Protein AF-A0A3D4PBV2-F1 (afdb_monomer_lite)

Foldseek 3Di:
DDPPDDPPPPPPPPPPDQAQDLVVQLVVVCVVCVVVVHHCPPPVNVCVSNVVSVVVRVVCVVDRD

Radius of gyration: 18.17 Å; chains: 1; bounding box: 43×23×54 Å

Secondary structure (DSSP, 8-state):
-----------------SS--HHHHHHHHHHHHHHTT--TTSTTTTTHHHHHHHHHHHHTTT---

pLDDT: mean 81.78, std 19.19, range [42.81, 98.19]

Sequence (65 aa):
MNPSCNLTNDHEDALPETTVDLEAIQGAVRTILAAVGEDPDRPGLLETPRRVAKMYAEMFSGLKL

Structure (mmCIF, N/CA/C/O backbone):
data_AF-A0A3D4PBV2-F1
#
_entry.id   AF-A0A3D4PBV2-F1
#
loop_
_atom_site.group_PDB
_atom_site.id
_atom_site.type_symbol
_atom_site.label_atom_id
_atom_site.label_alt_id
_atom_site.label_comp_id
_ato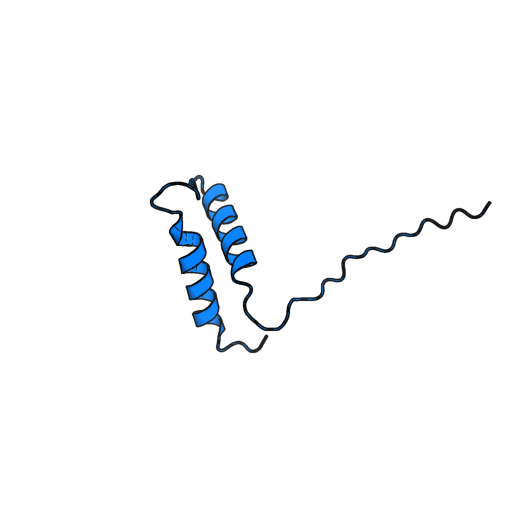m_site.label_asym_id
_atom_site.label_entity_id
_atom_site.label_seq_id
_atom_site.pdbx_PDB_ins_code
_atom_site.Cartn_x
_atom_site.Cartn_y
_atom_site.Cartn_z
_atom_site.occupancy
_atom_site.B_iso_or_equiv
_atom_site.auth_seq_id
_atom_site.auth_comp_id
_atom_site.auth_asym_id
_atom_site.auth_atom_id
_atom_site.pdbx_PDB_model_num
ATOM 1 N N . MET A 1 1 ? -26.632 -18.332 -44.054 1.00 45.75 1 MET A N 1
ATOM 2 C CA . MET A 1 1 ? -26.373 -18.234 -42.604 1.00 45.75 1 MET A CA 1
ATOM 3 C C . MET A 1 1 ? -24.891 -18.477 -42.373 1.00 45.75 1 MET A C 1
ATOM 5 O O . MET A 1 1 ? -24.466 -19.612 -42.510 1.00 45.75 1 MET A O 1
ATOM 9 N N . ASN A 1 2 ? -24.113 -17.433 -42.086 1.00 42.81 2 ASN A N 1
ATOM 10 C CA . ASN A 1 2 ? -22.764 -17.580 -41.533 1.00 42.81 2 ASN A CA 1
ATOM 11 C C . ASN A 1 2 ? -22.861 -17.330 -40.027 1.00 42.81 2 ASN A C 1
ATOM 13 O O . ASN A 1 2 ? -23.250 -16.224 -39.652 1.00 42.81 2 ASN A O 1
ATOM 17 N N . PRO A 1 3 ? -22.522 -18.294 -39.160 1.00 55.62 3 PRO A N 1
ATOM 18 C CA . PRO A 1 3 ? -22.251 -18.013 -37.765 1.00 55.62 3 PRO A CA 1
ATOM 19 C C . PRO A 1 3 ? -20.738 -17.840 -37.597 1.00 55.62 3 PRO A C 1
ATOM 21 O O . PRO A 1 3 ? -20.040 -18.761 -37.182 1.00 55.62 3 PRO A O 1
ATOM 24 N N . SER A 1 4 ? -20.211 -16.665 -37.940 1.00 52.66 4 SER A N 1
ATOM 25 C CA . SER A 1 4 ? -18.872 -16.287 -37.479 1.00 52.66 4 SER A CA 1
ATOM 26 C C . SER A 1 4 ? -19.022 -15.671 -36.095 1.00 52.66 4 SER A C 1
ATOM 28 O O . SER A 1 4 ? -19.357 -14.500 -35.948 1.00 52.66 4 SER A O 1
ATOM 30 N N . CYS A 1 5 ? -18.844 -16.515 -35.080 1.00 46.12 5 CYS A N 1
ATOM 31 C CA . CYS A 1 5 ? -18.614 -16.092 -33.709 1.00 46.12 5 CYS A CA 1
ATOM 32 C C . CYS A 1 5 ? -17.275 -15.342 -33.676 1.00 46.12 5 CYS A C 1
ATOM 34 O O . CYS A 1 5 ? -16.227 -15.938 -33.922 1.00 46.12 5 CYS A O 1
ATOM 36 N N . ASN A 1 6 ? -17.324 -14.031 -33.440 1.00 54.59 6 ASN A N 1
ATOM 37 C CA . ASN A 1 6 ? -16.136 -13.216 -33.224 1.00 54.59 6 ASN A CA 1
ATOM 38 C C . ASN A 1 6 ? -15.726 -13.375 -31.756 1.00 54.59 6 ASN A C 1
ATOM 40 O O . ASN A 1 6 ? -16.317 -12.764 -30.870 1.00 54.59 6 ASN A O 1
ATOM 44 N N . LEU A 1 7 ? -14.743 -14.237 -31.511 1.00 59.94 7 LEU A N 1
ATOM 45 C CA . LEU A 1 7 ? -13.970 -14.253 -30.274 1.00 59.94 7 LEU A CA 1
ATOM 46 C C . LEU A 1 7 ? -12.738 -13.377 -30.515 1.00 59.94 7 LEU A C 1
ATOM 48 O O . LEU A 1 7 ? -11.658 -13.888 -30.803 1.00 59.94 7 LEU A O 1
ATOM 52 N N . THR A 1 8 ? -12.900 -12.056 -30.459 1.00 53.25 8 THR A N 1
ATOM 53 C CA . THR A 1 8 ? -11.752 -11.191 -30.183 1.00 53.25 8 THR A CA 1
ATOM 54 C C . THR A 1 8 ? -11.599 -11.187 -28.672 1.00 53.25 8 THR A C 1
ATOM 56 O O . THR A 1 8 ? -12.338 -10.537 -27.939 1.00 53.25 8 THR A O 1
ATOM 59 N N . ASN A 1 9 ? -10.698 -12.044 -28.195 1.00 56.91 9 ASN A N 1
ATOM 60 C CA . ASN A 1 9 ? -10.127 -11.886 -26.870 1.00 56.91 9 ASN A CA 1
ATOM 61 C C . ASN A 1 9 ? -9.325 -10.586 -26.901 1.00 56.91 9 ASN A C 1
ATOM 63 O O . ASN A 1 9 ? -8.135 -10.594 -27.205 1.00 56.91 9 ASN A O 1
ATOM 67 N N . ASP A 1 10 ? -9.997 -9.483 -26.595 1.00 47.69 10 ASP A N 1
ATOM 68 C CA . ASP A 1 10 ? -9.391 -8.177 -26.351 1.00 47.69 10 ASP A CA 1
ATOM 69 C C . ASP A 1 10 ? -8.798 -8.159 -24.928 1.00 47.69 10 ASP A C 1
ATOM 71 O O . ASP A 1 10 ? -9.132 -7.342 -24.071 1.00 47.69 10 ASP A O 1
ATOM 75 N N . HIS A 1 11 ? -7.936 -9.136 -24.645 1.00 53.50 11 HIS A N 1
ATOM 76 C CA . HIS A 1 11 ? -6.970 -9.057 -23.557 1.00 53.50 11 HIS A CA 1
ATOM 77 C C . HIS A 1 11 ? -5.621 -8.786 -24.200 1.00 53.50 11 HIS A C 1
ATOM 79 O O . HIS A 1 11 ? -4.742 -9.641 -24.282 1.00 53.50 11 HIS A O 1
ATOM 85 N N . GLU A 1 12 ? -5.502 -7.569 -24.727 1.00 52.78 12 GLU A N 1
ATOM 86 C CA . GLU A 1 12 ? -4.206 -6.952 -24.934 1.00 52.78 12 GLU A CA 1
ATOM 87 C C . GLU A 1 12 ? -3.570 -6.796 -23.546 1.00 52.78 12 GLU A C 1
ATOM 89 O O . GLU A 1 12 ? -3.785 -5.804 -22.853 1.00 52.78 12 GLU A O 1
ATOM 94 N N . ASP A 1 13 ? -2.807 -7.813 -23.131 1.00 54.41 13 ASP A N 1
ATOM 95 C CA . ASP A 1 13 ? -1.812 -7.755 -22.052 1.00 54.41 13 ASP A CA 1
ATOM 96 C C . ASP A 1 13 ? -0.672 -6.809 -22.474 1.00 54.41 13 ASP A C 1
ATOM 98 O O . ASP A 1 13 ? 0.501 -7.180 -22.584 1.00 54.41 13 ASP A O 1
ATOM 102 N N . ALA A 1 14 ? -1.023 -5.557 -22.768 1.00 53.19 14 ALA A N 1
ATOM 103 C CA . ALA A 1 14 ? -0.079 -4.468 -22.853 1.00 53.19 14 ALA A CA 1
ATOM 104 C C . ALA A 1 14 ? 0.423 -4.237 -21.428 1.00 53.19 14 ALA A C 1
ATOM 106 O O . ALA A 1 14 ? -0.197 -3.529 -20.635 1.00 53.19 14 ALA A O 1
ATOM 107 N N . LEU A 1 15 ? 1.525 -4.909 -21.088 1.00 54.41 15 LEU A N 1
ATOM 108 C CA . LEU A 1 15 ? 2.275 -4.615 -19.877 1.00 54.41 15 LEU A CA 1
ATOM 109 C C . LEU A 1 15 ? 2.504 -3.094 -19.854 1.00 54.41 15 LEU A C 1
ATOM 111 O O . LEU A 1 15 ? 3.028 -2.561 -20.839 1.00 54.41 15 LEU A O 1
ATOM 115 N N . PRO A 1 16 ? 2.044 -2.388 -18.806 1.00 54.34 16 PRO A N 1
ATOM 116 C CA . PRO A 1 16 ? 2.104 -0.938 -18.764 1.00 54.34 16 PRO A CA 1
ATOM 117 C C . PRO A 1 16 ? 3.552 -0.476 -18.905 1.00 54.34 16 PRO A C 1
ATOM 119 O O . PRO A 1 16 ? 4.484 -1.186 -18.522 1.00 54.34 16 PRO A O 1
ATOM 122 N N . GLU A 1 17 ? 3.707 0.715 -19.488 1.00 57.19 17 GLU A N 1
ATOM 123 C CA . GLU A 1 17 ? 4.960 1.465 -19.593 1.00 57.19 17 GLU A CA 1
ATOM 124 C C . GLU A 1 17 ? 5.841 1.207 -18.365 1.00 57.19 17 GLU A C 1
ATOM 126 O O . GLU A 1 17 ? 5.338 1.233 -17.243 1.00 57.19 17 GLU A O 1
ATOM 131 N N . THR A 1 18 ? 7.139 0.987 -18.591 1.00 65.44 18 THR A N 1
ATOM 132 C CA . THR A 1 18 ? 8.202 0.442 -17.708 1.00 65.44 18 THR A CA 1
ATOM 133 C C . THR A 1 18 ? 8.419 1.141 -16.350 1.00 65.44 18 THR A C 1
ATOM 135 O O . THR A 1 18 ? 9.384 0.897 -15.626 1.00 65.44 18 THR A O 1
ATOM 138 N N . THR A 1 19 ? 7.495 2.019 -15.991 1.00 78.31 19 THR A N 1
ATOM 139 C CA . THR A 1 19 ? 7.267 2.654 -14.705 1.00 78.31 19 THR A CA 1
ATOM 140 C C . THR A 1 19 ? 6.478 1.760 -13.743 1.00 78.31 19 THR A C 1
ATOM 142 O O . THR A 1 19 ? 5.576 1.021 -14.124 1.00 78.31 19 THR A O 1
ATOM 145 N N . VAL A 1 20 ? 6.796 1.852 -12.453 1.00 86.88 20 VAL A N 1
ATOM 146 C CA . VAL A 1 20 ? 6.099 1.102 -11.402 1.00 86.88 20 VAL A CA 1
ATOM 147 C C . VAL A 1 20 ? 4.674 1.635 -11.215 1.00 86.88 20 VAL A C 1
ATOM 149 O O . VAL A 1 20 ? 4.490 2.795 -10.847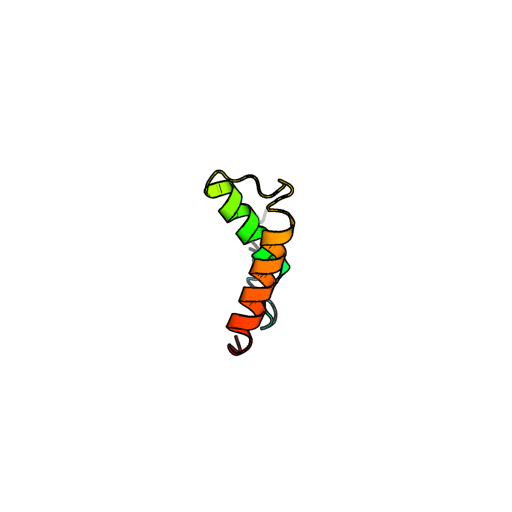 1.00 86.88 20 VAL A O 1
ATOM 152 N N . ASP A 1 21 ? 3.674 0.772 -11.401 1.00 92.69 21 ASP A N 1
ATOM 153 C CA . ASP A 1 21 ? 2.263 1.109 -11.187 1.00 92.69 21 ASP A CA 1
ATOM 154 C C . ASP A 1 21 ? 1.921 1.168 -9.687 1.00 92.69 21 ASP A C 1
ATOM 156 O O . ASP A 1 21 ? 1.734 0.157 -9.003 1.00 92.69 21 ASP A O 1
ATOM 160 N N . LEU A 1 22 ? 1.838 2.389 -9.157 1.00 93.38 22 LEU A N 1
ATOM 161 C CA . LEU A 1 22 ? 1.546 2.625 -7.745 1.00 93.38 22 LEU A CA 1
ATOM 162 C C . LEU A 1 22 ? 0.105 2.281 -7.356 1.00 93.38 22 LEU A C 1
ATOM 164 O O . LEU A 1 22 ? -0.138 1.948 -6.194 1.00 93.38 22 LEU A O 1
ATOM 168 N N . GLU A 1 23 ? -0.862 2.424 -8.261 1.00 95.25 23 GLU A N 1
ATOM 169 C CA . GLU A 1 23 ? -2.276 2.192 -7.954 1.00 95.25 23 GLU A CA 1
ATOM 170 C C . GLU A 1 23 ? -2.566 0.692 -7.904 1.00 95.25 23 GLU A C 1
ATOM 172 O O . GLU A 1 23 ? -3.143 0.209 -6.922 1.00 95.25 23 GLU A O 1
ATOM 177 N N . ALA A 1 24 ? -2.046 -0.059 -8.880 1.00 95.12 24 ALA A N 1
ATOM 178 C CA . ALA A 1 24 ? -2.122 -1.515 -8.887 1.00 95.12 24 ALA A CA 1
ATOM 179 C C . ALA A 1 24 ? -1.503 -2.114 -7.616 1.00 95.12 24 ALA A C 1
ATOM 181 O O . ALA A 1 24 ? -2.114 -2.962 -6.959 1.00 95.12 24 ALA A O 1
ATOM 182 N N . ILE A 1 25 ? -0.328 -1.623 -7.201 1.00 96.06 25 ILE A N 1
ATOM 183 C CA . ILE A 1 25 ? 0.320 -2.091 -5.969 1.00 96.06 25 ILE A CA 1
ATOM 184 C C . ILE A 1 25 ? -0.517 -1.749 -4.732 1.00 96.06 25 ILE A C 1
ATOM 186 O O . ILE A 1 25 ? -0.651 -2.585 -3.839 1.00 96.06 25 ILE A O 1
ATOM 190 N N . GLN A 1 26 ? -1.116 -0.558 -4.654 1.00 97.56 26 GLN A N 1
ATOM 191 C CA . GLN A 1 26 ? -2.001 -0.207 -3.537 1.00 97.56 26 GLN A CA 1
ATOM 192 C C . GLN A 1 26 ? -3.200 -1.159 -3.439 1.00 97.56 26 GLN A C 1
ATOM 194 O O . GLN A 1 26 ? -3.503 -1.645 -2.344 1.00 97.56 26 GLN A O 1
ATOM 199 N N . GLY A 1 27 ? -3.851 -1.465 -4.564 1.00 97.31 27 GLY A N 1
ATOM 200 C CA . GLY A 1 27 ? -4.951 -2.433 -4.623 1.00 97.31 27 GLY A CA 1
ATOM 201 C C . GLY A 1 27 ? -4.516 -3.840 -4.203 1.00 97.31 27 GLY A C 1
ATOM 202 O O . GLY A 1 27 ? -5.184 -4.490 -3.391 1.00 97.31 27 GLY A O 1
ATOM 203 N N . ALA A 1 28 ? -3.346 -4.283 -4.668 1.00 97.81 28 ALA A N 1
ATOM 204 C CA . ALA A 1 28 ? -2.768 -5.565 -4.275 1.00 97.81 28 ALA A CA 1
ATOM 205 C C . ALA A 1 28 ? -2.478 -5.623 -2.766 1.00 97.81 28 ALA A C 1
ATOM 207 O O . ALA A 1 28 ? -2.835 -6.595 -2.104 1.00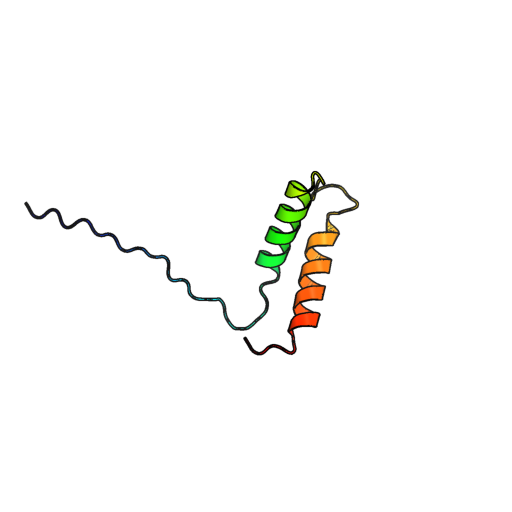 97.81 28 ALA A O 1
ATOM 208 N N . VAL A 1 29 ? -1.909 -4.562 -2.184 1.00 97.50 29 VAL A N 1
ATOM 209 C CA . VAL A 1 29 ? -1.634 -4.494 -0.739 1.00 97.50 29 VAL A CA 1
ATOM 210 C C . VAL A 1 29 ?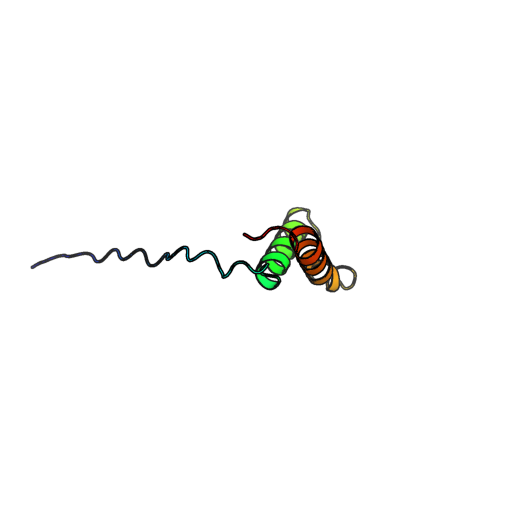 -2.925 -4.519 0.079 1.00 97.50 29 VAL A C 1
ATOM 212 O O . VAL A 1 29 ? -2.983 -5.223 1.086 1.00 97.50 29 VAL A O 1
ATOM 215 N N . ARG A 1 30 ? -3.982 -3.817 -0.353 1.00 97.81 30 ARG A N 1
ATOM 216 C CA . ARG A 1 30 ? -5.308 -3.908 0.289 1.00 97.81 30 ARG A CA 1
ATOM 217 C C . ARG A 1 30 ? -5.845 -5.339 0.267 1.00 97.81 30 ARG A C 1
ATOM 219 O O . ARG A 1 30 ? -6.335 -5.817 1.286 1.00 97.81 30 ARG A O 1
ATOM 226 N N . THR A 1 31 ? -5.687 -6.027 -0.862 1.00 98.06 31 THR A N 1
ATOM 227 C CA . THR A 1 31 ? -6.090 -7.432 -1.023 1.00 98.06 31 THR A CA 1
ATOM 228 C C . THR A 1 31 ? -5.311 -8.353 -0.083 1.00 98.06 31 THR A C 1
ATOM 230 O O . THR A 1 31 ? -5.910 -9.195 0.580 1.00 98.06 31 THR A O 1
ATOM 233 N N . ILE A 1 32 ? -3.993 -8.163 0.037 1.00 97.69 32 ILE A N 1
ATOM 234 C CA . ILE A 1 32 ? -3.143 -8.928 0.962 1.00 97.69 32 ILE A CA 1
ATOM 235 C C . ILE A 1 32 ? -3.586 -8.710 2.413 1.00 97.69 32 ILE A C 1
ATOM 237 O O . ILE A 1 32 ? -3.729 -9.684 3.147 1.00 97.69 32 ILE A O 1
ATOM 241 N N . LEU A 1 33 ? -3.834 -7.460 2.821 1.00 96.94 33 LEU A N 1
ATOM 242 C CA . LEU A 1 33 ? -4.308 -7.134 4.172 1.00 96.94 33 LEU A CA 1
ATOM 243 C C . LEU A 1 33 ? -5.644 -7.828 4.479 1.00 96.94 33 LEU A C 1
ATOM 245 O O . LEU A 1 33 ? -5.761 -8.507 5.496 1.00 96.94 33 LEU A O 1
ATOM 249 N N . ALA A 1 34 ? -6.610 -7.747 3.564 1.00 97.69 34 ALA A N 1
ATOM 250 C CA . ALA A 1 34 ? -7.885 -8.444 3.717 1.00 97.69 34 ALA A CA 1
ATOM 251 C C . ALA A 1 34 ? -7.706 -9.971 3.810 1.00 97.69 34 ALA A C 1
ATOM 253 O O . ALA A 1 34 ? -8.319 -10.622 4.656 1.00 97.69 34 ALA A O 1
ATOM 254 N N . ALA A 1 35 ? -6.824 -10.549 2.988 1.00 98.19 35 ALA A N 1
ATOM 255 C CA . ALA A 1 35 ? -6.564 -11.988 2.968 1.00 98.19 35 ALA A CA 1
ATOM 256 C C . ALA A 1 35 ? -5.918 -12.514 4.262 1.00 98.19 35 ALA A C 1
ATOM 258 O O . ALA A 1 35 ? -6.145 -13.667 4.627 1.00 98.19 35 ALA A O 1
ATOM 259 N N . VAL A 1 36 ? -5.149 -11.686 4.979 1.00 96.94 36 VAL A N 1
ATOM 260 C CA . VAL A 1 36 ? -4.585 -12.049 6.294 1.00 96.94 36 VAL A CA 1
ATOM 261 C C . VAL A 1 36 ? -5.560 -11.820 7.458 1.00 96.94 36 VAL A C 1
ATOM 263 O O . VAL A 1 36 ? -5.209 -12.090 8.604 1.00 96.94 36 VAL A O 1
ATOM 266 N N . GLY A 1 37 ? -6.783 -11.353 7.181 1.00 97.25 37 GLY A N 1
ATOM 267 C CA . GLY A 1 37 ? -7.803 -11.055 8.189 1.00 97.25 37 GLY A CA 1
ATOM 268 C C . GLY A 1 37 ? -7.700 -9.654 8.794 1.00 97.25 37 GLY A C 1
ATOM 269 O O . GLY A 1 37 ? -8.309 -9.397 9.832 1.00 97.25 37 GLY A O 1
ATOM 270 N N . GLU A 1 38 ? -6.940 -8.753 8.169 1.00 97.06 38 GLU A N 1
ATOM 271 C CA . GLU A 1 38 ? -6.856 -7.350 8.570 1.00 97.06 38 GLU A CA 1
ATOM 272 C C . GLU A 1 38 ? -7.859 -6.484 7.799 1.00 97.06 38 GLU A C 1
ATOM 274 O O . GLU A 1 38 ? -8.183 -6.751 6.645 1.00 97.06 38 GLU A O 1
ATOM 279 N N . ASP A 1 39 ? -8.325 -5.406 8.429 1.00 96.31 39 ASP A N 1
ATOM 280 C CA . ASP A 1 39 ? -9.189 -4.411 7.785 1.00 96.31 39 ASP A CA 1
ATOM 281 C C . ASP A 1 39 ? -8.336 -3.301 7.133 1.00 96.31 39 ASP A C 1
ATOM 283 O O . ASP A 1 39 ? -7.734 -2.500 7.861 1.00 96.31 39 ASP A O 1
ATOM 287 N N . PRO A 1 40 ? -8.257 -3.219 5.789 1.00 94.81 40 PRO A N 1
ATOM 288 C CA . PRO A 1 40 ? -7.464 -2.202 5.100 1.00 94.81 40 PRO A CA 1
ATOM 289 C C . PRO A 1 40 ? -8.009 -0.773 5.263 1.00 94.81 40 PRO A C 1
ATOM 291 O O . PRO A 1 40 ? -7.258 0.177 5.029 1.00 94.81 40 PRO A O 1
ATOM 294 N N . ASP A 1 41 ? -9.269 -0.605 5.675 1.00 95.38 41 ASP A N 1
ATOM 295 C CA . ASP A 1 41 ? -9.925 0.699 5.818 1.00 95.38 41 ASP A CA 1
ATOM 296 C C . ASP A 1 41 ? -9.911 1.231 7.261 1.00 95.38 41 ASP A C 1
ATOM 298 O O . ASP A 1 41 ? -10.350 2.354 7.530 1.00 95.38 41 ASP A O 1
ATOM 302 N N . ARG A 1 42 ? -9.321 0.483 8.205 1.00 96.69 42 ARG A N 1
ATOM 303 C CA . ARG A 1 42 ? -9.142 0.968 9.578 1.00 96.69 42 ARG A CA 1
ATOM 304 C C . ARG A 1 42 ? -8.138 2.132 9.635 1.00 96.69 42 ARG A C 1
ATOM 306 O O . ARG A 1 42 ? -7.122 2.098 8.932 1.00 96.69 42 ARG A O 1
ATOM 313 N N . PRO A 1 43 ? -8.296 3.101 10.561 1.00 95.00 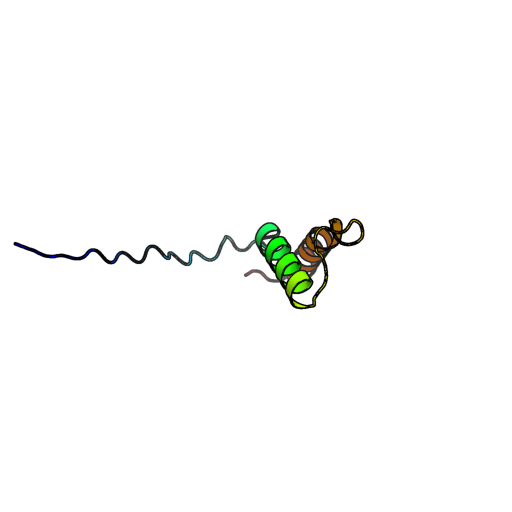43 PRO A N 1
ATOM 314 C CA . PRO A 1 43 ? -7.447 4.298 10.628 1.00 95.00 43 PRO A CA 1
ATOM 315 C C . PRO A 1 43 ? -5.935 4.029 10.666 1.00 95.00 43 PRO A C 1
ATOM 317 O O . PRO A 1 43 ? -5.154 4.782 10.094 1.00 95.00 43 PRO A O 1
ATOM 320 N N . GLY A 1 44 ? -5.508 2.934 11.307 1.00 95.00 44 GLY A N 1
ATOM 321 C CA . GLY A 1 44 ? -4.094 2.551 11.385 1.00 95.00 44 GLY A CA 1
ATOM 322 C C . GLY A 1 44 ? -3.493 1.989 10.088 1.00 95.00 44 GLY A C 1
ATOM 323 O O . GLY A 1 44 ? -2.270 1.896 9.989 1.00 95.00 44 GLY A O 1
ATOM 324 N N . LEU A 1 45 ? -4.318 1.603 9.106 1.00 96.19 45 LEU A N 1
ATOM 325 C CA . LEU A 1 45 ? -3.875 0.981 7.853 1.00 96.19 45 LEU A CA 1
ATOM 326 C C . LEU A 1 45 ? -4.204 1.776 6.590 1.00 96.19 45 LEU A C 1
ATOM 328 O O . LEU A 1 45 ? -3.609 1.466 5.563 1.00 96.19 45 LEU A O 1
ATOM 332 N N . LEU A 1 46 ? -5.028 2.826 6.656 1.00 95.44 46 LEU A N 1
ATOM 333 C CA . LEU A 1 46 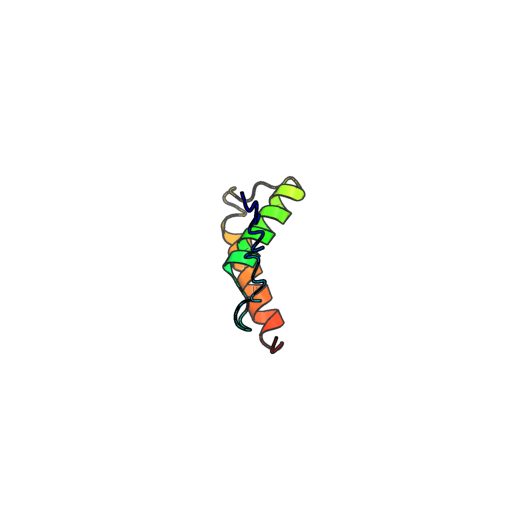? -5.379 3.649 5.486 1.00 95.44 46 LEU A CA 1
ATOM 334 C C . LEU A 1 46 ? -4.154 4.114 4.679 1.00 95.44 46 LEU A C 1
ATOM 336 O O . LEU A 1 46 ? -4.142 4.054 3.452 1.00 95.44 46 LEU A O 1
ATOM 340 N N . GLU A 1 47 ? -3.081 4.503 5.371 1.00 96.38 47 GLU A N 1
ATOM 341 C CA . GLU A 1 47 ? -1.840 4.980 4.748 1.00 96.38 47 GLU A CA 1
ATOM 342 C C . GLU A 1 47 ? -0.864 3.858 4.358 1.00 96.38 47 GLU A C 1
ATOM 344 O O . GLU A 1 47 ? 0.166 4.105 3.725 1.00 96.38 47 GLU A O 1
ATOM 349 N N . THR A 1 48 ? -1.116 2.620 4.779 1.00 96.81 48 THR A N 1
ATOM 350 C CA . THR A 1 48 ? -0.200 1.493 4.562 1.00 96.81 48 THR A CA 1
ATOM 351 C C . THR A 1 48 ? -0.076 1.117 3.085 1.00 96.81 48 THR A C 1
ATOM 353 O O . THR A 1 48 ? 1.066 1.079 2.621 1.00 96.81 48 THR A O 1
ATOM 356 N N . PRO A 1 49 ? -1.166 0.934 2.309 1.00 97.06 49 PRO A N 1
ATOM 357 C CA . PRO A 1 49 ? -1.066 0.648 0.877 1.00 97.06 49 PRO A CA 1
ATOM 358 C C . PRO A 1 49 ? -0.195 1.662 0.132 1.00 97.06 49 PRO A C 1
ATOM 360 O O . PRO A 1 49 ? 0.715 1.286 -0.605 1.00 97.06 49 PRO A O 1
ATOM 363 N N . ARG A 1 50 ? -0.410 2.957 0.393 1.00 96.69 50 ARG A N 1
ATOM 364 C CA . ARG A 1 50 ? 0.327 4.052 -0.249 1.00 96.69 50 ARG A CA 1
ATOM 365 C C . ARG A 1 50 ? 1.819 4.028 0.088 1.00 96.69 50 ARG A C 1
ATOM 367 O O . ARG A 1 50 ? 2.659 4.207 -0.793 1.00 96.69 50 ARG A O 1
ATOM 374 N N . ARG A 1 51 ? 2.165 3.812 1.363 1.00 96.81 51 ARG A N 1
ATOM 375 C CA . ARG A 1 51 ? 3.568 3.733 1.810 1.00 96.81 51 ARG A CA 1
ATOM 376 C C . ARG A 1 51 ? 4.294 2.538 1.194 1.00 96.81 51 ARG A C 1
ATOM 378 O O . ARG A 1 51 ? 5.434 2.695 0.764 1.00 96.81 51 ARG A O 1
ATOM 385 N N . VAL A 1 52 ? 3.633 1.383 1.118 1.00 96.50 52 VAL A N 1
ATOM 386 C CA . VAL A 1 52 ? 4.198 0.162 0.524 1.00 96.50 52 VAL A CA 1
ATOM 387 C C . VAL A 1 52 ? 4.409 0.325 -0.981 1.00 96.50 52 VAL A C 1
ATOM 389 O O . VAL A 1 52 ? 5.483 -0.005 -1.474 1.00 96.50 52 VAL A O 1
ATOM 392 N N . ALA A 1 53 ? 3.447 0.909 -1.701 1.00 95.56 53 ALA A N 1
ATOM 393 C CA . ALA A 1 53 ? 3.601 1.179 -3.130 1.00 95.56 53 ALA A CA 1
ATOM 394 C C . ALA A 1 53 ? 4.795 2.089 -3.428 1.00 95.56 53 ALA A C 1
ATOM 396 O O . ALA A 1 53 ? 5.618 1.770 -4.285 1.00 95.56 53 ALA A O 1
ATOM 397 N N . LYS A 1 54 ? 4.955 3.174 -2.658 1.00 94.38 54 LYS A N 1
ATOM 398 C CA . LYS A 1 54 ? 6.122 4.052 -2.796 1.00 94.38 54 LYS A CA 1
ATOM 399 C C . LYS A 1 54 ? 7.429 3.317 -2.491 1.00 94.38 54 LYS A C 1
ATOM 401 O O . LYS A 1 54 ? 8.388 3.464 -3.234 1.00 94.38 54 LYS A O 1
ATOM 406 N N . MET A 1 55 ? 7.466 2.513 -1.428 1.00 95.50 55 MET A N 1
ATOM 407 C CA . MET A 1 55 ? 8.645 1.712 -1.090 1.00 95.50 55 MET A CA 1
ATOM 408 C C . MET A 1 55 ? 9.045 0.779 -2.241 1.00 95.50 55 MET A C 1
ATOM 410 O O . MET A 1 55 ? 10.225 0.719 -2.572 1.00 95.50 55 MET A O 1
ATOM 414 N N . TYR A 1 56 ? 8.086 0.090 -2.869 1.00 93.38 56 TYR A N 1
ATOM 415 C CA . TYR A 1 56 ? 8.376 -0.769 -4.018 1.00 93.38 56 TYR A CA 1
ATOM 416 C C . TYR A 1 56 ? 8.856 0.019 -5.237 1.00 93.38 56 TYR A C 1
ATOM 418 O O . TYR A 1 56 ? 9.797 -0.419 -5.892 1.00 93.38 56 TYR A O 1
ATOM 426 N N . ALA A 1 57 ? 8.290 1.197 -5.504 1.00 91.00 57 ALA A N 1
ATOM 427 C CA . ALA A 1 57 ? 8.775 2.058 -6.579 1.00 91.00 57 ALA A CA 1
ATOM 428 C C . ALA A 1 57 ? 10.232 2.493 -6.378 1.00 91.00 57 ALA A C 1
ATOM 430 O O . ALA A 1 57 ? 11.018 2.422 -7.317 1.00 91.00 57 ALA A O 1
ATOM 431 N N . GLU A 1 58 ? 10.623 2.868 -5.157 1.00 90.88 58 GLU A N 1
ATOM 432 C CA . GLU A 1 58 ? 12.021 3.203 -4.852 1.00 90.88 58 GLU A CA 1
ATOM 433 C C . GLU A 1 58 ? 12.930 1.967 -4.937 1.00 90.88 58 GLU A C 1
ATOM 435 O O . GLU A 1 58 ? 13.994 2.017 -5.553 1.00 90.88 58 GLU A O 1
ATOM 440 N N . MET A 1 59 ? 12.502 0.838 -4.361 1.00 90.81 59 MET A N 1
ATOM 441 C CA . MET A 1 59 ? 13.273 -0.411 -4.340 1.00 90.81 59 MET A CA 1
ATOM 442 C C . MET A 1 59 ? 13.548 -0.950 -5.749 1.00 90.81 59 MET A C 1
ATOM 444 O O . MET A 1 59 ? 14.639 -1.454 -6.013 1.00 90.81 59 MET A O 1
ATOM 448 N N . PHE A 1 60 ? 12.575 -0.828 -6.652 1.00 88.31 60 PHE A N 1
ATOM 449 C CA . PHE A 1 60 ? 12.677 -1.302 -8.031 1.00 88.31 60 PHE A CA 1
ATOM 450 C C . PHE A 1 60 ? 13.016 -0.198 -9.035 1.00 88.31 60 PHE A C 1
ATOM 452 O O . PHE A 1 60 ? 13.103 -0.479 -10.223 1.00 88.31 60 PHE A O 1
ATOM 459 N N . SER A 1 61 ? 13.302 1.027 -8.581 1.00 84.44 61 SER A N 1
ATOM 460 C CA . SER A 1 61 ? 13.684 2.155 -9.449 1.00 84.44 61 SER A CA 1
ATOM 461 C C . SER A 1 61 ? 14.932 1.892 -10.305 1.00 84.44 61 SER A C 1
ATOM 463 O O . SER A 1 61 ? 15.112 2.505 -11.355 1.00 84.44 61 SER A O 1
ATOM 465 N N . GLY A 1 62 ? 15.805 0.976 -9.868 1.00 81.25 62 GLY A N 1
ATOM 466 C CA . GLY A 1 62 ? 16.987 0.539 -10.615 1.00 81.25 62 GLY A CA 1
ATOM 467 C C . GLY A 1 62 ? 16.718 -0.564 -11.644 1.00 81.25 62 GLY A C 1
ATOM 468 O O . GLY A 1 62 ? 17.589 -0.847 -12.469 1.00 81.25 62 GLY A O 1
ATOM 469 N N . LEU A 1 63 ? 15.538 -1.189 -11.609 1.00 80.00 63 LEU A N 1
ATOM 470 C CA . LEU A 1 63 ? 15.110 -2.139 -12.625 1.00 80.00 63 LEU A CA 1
ATOM 471 C C . LEU A 1 63 ? 14.519 -1.341 -13.784 1.00 80.00 63 LEU A C 1
ATOM 473 O O . LEU A 1 63 ? 13.423 -0.799 -13.694 1.00 80.00 63 LEU A O 1
ATOM 477 N N . LYS A 1 64 ? 15.262 -1.268 -14.888 1.00 60.59 64 LYS A N 1
ATOM 478 C CA . LYS A 1 64 ? 14.658 -0.940 -16.178 1.00 60.59 64 LYS A CA 1
ATOM 479 C C . LYS A 1 64 ? 13.892 -2.188 -16.617 1.00 60.59 64 LYS A C 1
ATOM 481 O O . LYS A 1 64 ? 14.521 -3.112 -17.134 1.00 60.59 64 LYS A O 1
ATOM 486 N N . LEU A 1 65 ? 12.606 -2.257 -16.266 1.00 58.25 65 LEU A N 1
ATOM 487 C CA . LEU A 1 65 ? 11.672 -3.232 -16.837 1.00 58.25 65 LEU A CA 1
ATOM 488 C C . LEU A 1 65 ? 11.485 -2.958 -18.331 1.00 58.25 65 LEU A C 1
ATOM 490 O O . LEU A 1 65 ? 11.747 -1.803 -18.739 1.00 58.25 65 LEU A O 1
#